Protein AF-A0A954D473-F1 (afdb_monomer_lite)

Secondary structure (DSSP, 8-state):
----------SS-----EEEEEEETTEEEEEEEEETTEEEEEEEEE-TTT--EEEEEETTTTEEE---TTSTT--------

pLDDT: mean 71.38, std 16.08, range [42.22, 91.06]

Sequence (81 aa):
YELVVDFETAAGGLQVDGPYTETHRGRRISEGQVHRDRPTGVWTFWSPEDGRVIGQFDYDRRRSCTEPPWFEGSAPEVQRR

Structure (mmCIF, N/CA/C/O backbone):
data_AF-A0A954D473-F1
#
_entry.id   AF-A0A954D473-F1
#
loop_
_atom_site.group_PDB
_atom_site.id
_atom_site.type_symbol
_atom_site.label_atom_id
_atom_site.label_alt_id
_atom_site.label_comp_id
_atom_site.label_asym_id
_atom_site.label_entity_id
_atom_site.label_seq_id
_atom_site.pdbx_PDB_ins_code
_atom_site.Cartn_x
_atom_site.Cartn_y
_atom_site.Cartn_z
_atom_site.occupancy
_atom_site.B_iso_or_equiv
_atom_site.auth_seq_id
_atom_site.auth_comp_id
_atom_site.auth_asym_id
_atom_site.auth_atom_id
_atom_site.pdbx_PDB_model_num
ATOM 1 N N . TYR A 1 1 ? -19.151 8.120 16.386 1.00 45.44 1 TYR A N 1
ATOM 2 C CA . TYR A 1 1 ? -18.049 7.570 15.571 1.00 45.44 1 TYR A CA 1
ATOM 3 C C . TYR A 1 1 ? -18.708 6.675 14.544 1.00 45.44 1 TYR A C 1
ATOM 5 O O . TYR A 1 1 ? -19.139 5.588 14.901 1.00 45.44 1 TYR A O 1
ATOM 13 N N . GLU A 1 2 ? -18.920 7.184 13.334 1.00 44.81 2 GLU A N 1
ATOM 14 C CA . GLU A 1 2 ? -19.613 6.461 12.264 1.00 44.81 2 GLU A CA 1
ATOM 15 C C . GLU A 1 2 ? -18.571 5.946 11.277 1.00 44.81 2 GLU A C 1
ATOM 17 O O . GLU A 1 2 ? -17.921 6.714 10.571 1.00 44.81 2 GLU A O 1
ATOM 22 N N . LEU A 1 3 ? -18.369 4.630 11.292 1.00 55.50 3 LEU A N 1
ATOM 23 C CA . LEU A 1 3 ? -17.708 3.913 10.213 1.00 55.50 3 LEU A CA 1
ATOM 24 C C . LEU A 1 3 ? -18.761 3.724 9.122 1.00 55.50 3 LEU A C 1
ATOM 26 O O . LEU A 1 3 ? -19.561 2.796 9.198 1.00 55.50 3 LEU A O 1
ATOM 30 N N . VAL A 1 4 ? -18.788 4.620 8.137 1.00 48.81 4 VAL A N 1
ATOM 31 C CA . VAL A 1 4 ? -19.567 4.394 6.915 1.00 48.81 4 VAL A CA 1
ATOM 32 C C . VAL A 1 4 ? -18.720 3.496 6.020 1.00 48.81 4 VAL A C 1
ATOM 34 O O . VAL A 1 4 ? -17.903 3.960 5.230 1.00 48.81 4 VAL A O 1
ATOM 37 N N . VAL A 1 5 ? -18.847 2.190 6.236 1.00 55.47 5 VAL A N 1
ATOM 38 C CA . VAL A 1 5 ? -18.418 1.174 5.278 1.00 55.47 5 VAL A CA 1
ATOM 39 C C . VAL A 1 5 ? -19.716 0.582 4.755 1.00 55.47 5 VAL A C 1
ATOM 41 O O . VAL A 1 5 ? -20.296 -0.294 5.392 1.00 55.47 5 VAL A O 1
ATOM 44 N N . ASP A 1 6 ? -20.231 1.129 3.657 1.00 49.59 6 ASP A N 1
ATOM 45 C CA . ASP A 1 6 ? -21.352 0.529 2.935 1.00 49.59 6 ASP A CA 1
ATOM 46 C C . ASP A 1 6 ? -20.852 -0.773 2.303 1.00 49.59 6 ASP A C 1
ATOM 48 O O . ASP A 1 6 ? -20.317 -0.803 1.196 1.00 49.59 6 ASP A O 1
ATOM 52 N N . PHE A 1 7 ? -20.957 -1.866 3.057 1.00 55.50 7 PHE A N 1
ATOM 53 C CA . PHE A 1 7 ? -20.879 -3.212 2.512 1.00 55.50 7 PHE A CA 1
ATOM 54 C C . PHE A 1 7 ? -22.304 -3.628 2.140 1.00 55.50 7 PHE A C 1
ATOM 56 O O . PHE A 1 7 ? -22.987 -4.347 2.871 1.00 55.50 7 PHE A O 1
ATOM 63 N N . GLU A 1 8 ? -22.800 -3.165 0.992 1.00 51.12 8 GLU A N 1
ATOM 64 C CA . GLU A 1 8 ? -23.990 -3.799 0.432 1.00 51.12 8 GLU A CA 1
ATOM 65 C C . GLU A 1 8 ? -23.634 -5.250 0.088 1.00 51.12 8 GLU A C 1
ATOM 67 O O . GLU A 1 8 ? -22.846 -5.566 -0.803 1.00 51.12 8 GLU A O 1
ATOM 72 N N . THR A 1 9 ? -24.172 -6.141 0.917 1.00 53.59 9 THR A N 1
ATOM 73 C CA . THR A 1 9 ? -23.946 -7.579 0.902 1.00 53.59 9 THR A CA 1
ATOM 74 C C . THR A 1 9 ? -24.627 -8.165 -0.328 1.00 53.59 9 THR A C 1
ATOM 76 O O . THR A 1 9 ? -25.794 -8.549 -0.285 1.00 53.59 9 THR A O 1
ATOM 79 N N . ALA A 1 10 ? -23.898 -8.260 -1.437 1.00 43.06 10 ALA A N 1
ATOM 80 C CA . ALA A 1 10 ? -24.283 -9.117 -2.546 1.00 43.06 10 ALA A CA 1
ATOM 81 C C . ALA A 1 10 ? -23.749 -10.531 -2.281 1.00 43.06 10 ALA A C 1
ATOM 83 O O . ALA A 1 10 ? -22.549 -10.802 -2.336 1.00 43.06 10 ALA A O 1
ATOM 84 N N . ALA A 1 11 ? -24.666 -11.439 -1.955 1.00 50.41 11 ALA A N 1
ATOM 85 C CA . ALA A 1 11 ? -24.423 -12.869 -1.880 1.00 50.41 11 ALA A CA 1
ATOM 86 C C . ALA A 1 11 ? -23.891 -13.390 -3.231 1.00 50.41 11 ALA A C 1
ATOM 88 O O . ALA A 1 11 ? -24.654 -13.620 -4.164 1.00 50.41 11 ALA A O 1
ATOM 89 N N . GLY A 1 12 ? -22.576 -13.571 -3.341 1.00 42.22 12 GLY A N 1
ATOM 90 C CA . GLY A 1 12 ? -21.935 -14.164 -4.512 1.00 42.22 12 GLY A CA 1
ATOM 91 C C . GLY A 1 12 ? -20.461 -13.800 -4.559 1.00 42.22 12 GLY A C 1
ATOM 92 O O . GLY A 1 12 ? -20.149 -12.669 -4.895 1.00 42.22 12 GLY A O 1
ATOM 93 N N . GLY A 1 13 ? -19.587 -14.748 -4.185 1.00 48.06 13 GLY A N 1
ATOM 94 C CA . GLY A 1 13 ? -18.115 -14.686 -4.253 1.00 48.06 13 GLY A CA 1
ATOM 95 C C . GLY A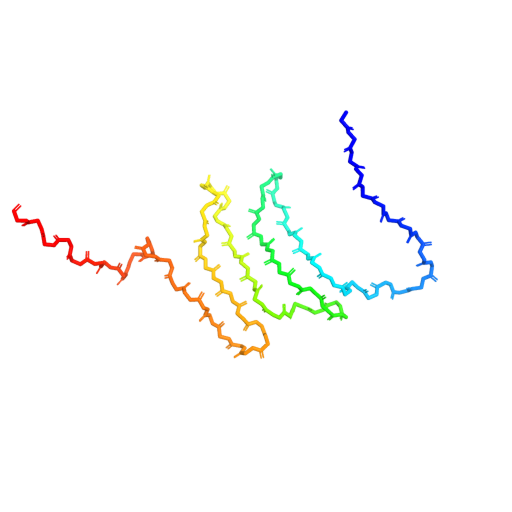 1 13 ? -17.536 -13.321 -4.620 1.00 48.06 13 GLY A C 1
ATOM 96 O O . GLY A 1 13 ? -17.228 -13.091 -5.788 1.00 48.06 13 GLY A O 1
ATOM 97 N N . LEU A 1 14 ? -17.446 -12.423 -3.635 1.00 51.44 14 LEU A N 1
ATOM 98 C CA . LEU A 1 14 ? -17.096 -11.024 -3.850 1.00 51.44 14 LEU A CA 1
ATOM 99 C C . LEU A 1 14 ? -15.643 -10.948 -4.332 1.00 51.44 14 LEU A C 1
ATOM 101 O O . LEU A 1 14 ? -14.704 -10.986 -3.538 1.00 51.44 14 LEU A O 1
ATOM 105 N N . GLN A 1 15 ? -15.449 -10.892 -5.651 1.00 53.94 15 GLN A N 1
ATOM 106 C CA . GLN A 1 15 ? -14.197 -10.410 -6.211 1.00 53.94 15 GLN A CA 1
ATOM 107 C C . GLN A 1 15 ? -14.042 -8.988 -5.687 1.00 53.94 15 GLN A C 1
ATOM 109 O O . GLN A 1 15 ? -14.803 -8.105 -6.056 1.00 53.94 15 GLN A O 1
ATOM 114 N N . VAL A 1 16 ? -13.097 -8.782 -4.775 1.00 57.91 16 VAL A N 1
ATOM 115 C CA . VAL A 1 16 ? -12.707 -7.439 -4.363 1.00 57.91 16 VAL A CA 1
ATOM 116 C C . VAL A 1 16 ? -11.938 -6.826 -5.531 1.00 57.91 16 VAL A C 1
ATOM 118 O O . VAL A 1 16 ? -10.738 -7.038 -5.695 1.00 57.91 16 VAL A O 1
ATOM 121 N N . AS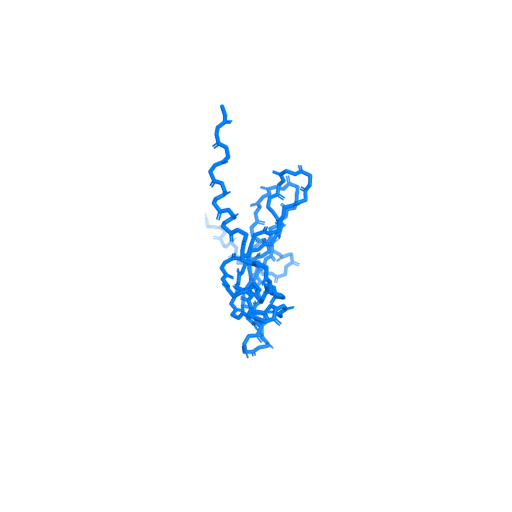P A 1 17 ? -12.661 -6.177 -6.437 1.00 66.62 17 ASP A N 1
ATOM 122 C CA . ASP A 1 17 ? -12.092 -5.239 -7.389 1.00 66.62 17 ASP A CA 1
ATOM 123 C C . ASP A 1 17 ? -12.231 -3.824 -6.828 1.00 66.62 17 ASP A C 1
ATOM 125 O O . ASP A 1 17 ? -13.329 -3.317 -6.626 1.00 66.62 17 ASP A O 1
ATOM 129 N N . GLY A 1 18 ? -11.105 -3.202 -6.482 1.00 75.44 18 GLY A N 1
ATOM 130 C CA . GLY A 1 18 ? -11.143 -1.871 -5.892 1.00 75.44 18 GLY A CA 1
ATOM 131 C C . GLY A 1 18 ? -9.929 -1.499 -5.050 1.00 75.44 18 GLY A C 1
ATOM 132 O O . GLY A 1 18 ? -8.969 -2.271 -4.948 1.00 75.44 18 GLY A O 1
ATOM 133 N N . PRO A 1 19 ? -9.948 -0.286 -4.472 1.00 82.31 19 PRO A N 1
ATOM 134 C CA . PRO A 1 19 ? -8.939 0.140 -3.518 1.00 82.31 19 PRO A CA 1
ATOM 135 C C . PRO A 1 19 ? -8.994 -0.754 -2.276 1.00 82.31 19 PRO A C 1
ATOM 137 O O . PRO A 1 19 ? -10.055 -0.996 -1.702 1.00 82.31 19 PRO A O 1
ATOM 140 N N . TYR A 1 20 ? -7.833 -1.238 -1.869 1.00 85.31 20 TYR A N 1
ATOM 141 C CA . TYR A 1 20 ? -7.631 -2.064 -0.695 1.00 85.31 20 TYR A CA 1
ATOM 142 C C . TYR A 1 20 ? -6.619 -1.381 0.212 1.00 85.31 20 TYR A C 1
ATOM 144 O O . TYR A 1 20 ? -5.546 -0.988 -0.242 1.00 85.31 20 TYR A O 1
ATOM 152 N N . THR A 1 21 ? -6.948 -1.278 1.495 1.00 86.56 21 THR A N 1
ATOM 153 C CA . THR A 1 21 ? -6.061 -0.717 2.513 1.00 86.56 21 THR A CA 1
ATOM 154 C C . THR A 1 21 ? -5.893 -1.737 3.626 1.00 86.56 21 THR A C 1
ATOM 156 O O . THR A 1 21 ? -6.844 -2.090 4.324 1.00 86.56 21 THR A O 1
ATOM 159 N N . GLU A 1 22 ? -4.664 -2.194 3.824 1.00 85.81 22 GLU A N 1
ATOM 160 C CA . GLU A 1 22 ? -4.291 -3.086 4.906 1.00 85.81 22 GLU A CA 1
ATOM 161 C C . GLU A 1 22 ? -3.805 -2.285 6.110 1.00 85.81 22 GLU A C 1
ATOM 163 O O . GLU A 1 22 ? -2.934 -1.410 6.028 1.00 85.81 22 GLU A O 1
ATOM 168 N N . THR A 1 23 ? -4.356 -2.623 7.268 1.00 86.56 23 THR A N 1
ATOM 169 C CA . THR A 1 23 ? -4.061 -1.941 8.522 1.00 86.56 23 THR A CA 1
ATOM 170 C C . THR A 1 23 ? -3.606 -2.965 9.555 1.00 86.56 23 THR A C 1
ATOM 172 O O . THR A 1 23 ? -4.321 -3.918 9.852 1.00 86.56 23 THR A O 1
ATOM 175 N N . HIS A 1 24 ? -2.436 -2.755 10.152 1.00 82.31 24 HIS A N 1
ATOM 176 C CA . HIS A 1 24 ? -1.910 -3.566 11.243 1.00 82.31 24 HIS A CA 1
ATOM 177 C C . HIS A 1 24 ? -1.942 -2.766 12.544 1.00 82.31 24 HIS A C 1
ATOM 179 O O . HIS A 1 24 ? -1.362 -1.686 12.637 1.00 82.31 24 HIS A O 1
ATOM 185 N N . ARG A 1 25 ? -2.633 -3.287 13.569 1.00 80.44 25 ARG A N 1
ATOM 186 C CA . ARG A 1 25 ? -2.780 -2.629 14.887 1.00 80.44 25 ARG A CA 1
ATOM 187 C C . ARG A 1 25 ? -3.302 -1.181 14.801 1.00 80.44 25 ARG A C 1
ATOM 189 O O . ARG A 1 25 ? -2.859 -0.310 15.543 1.00 80.44 25 ARG A O 1
ATOM 196 N N . GLY A 1 26 ? -4.224 -0.917 13.873 1.00 82.31 26 GLY A N 1
ATOM 197 C CA . GLY A 1 26 ? -4.794 0.420 13.651 1.00 82.31 26 GLY A CA 1
ATOM 198 C C . GLY A 1 26 ? -3.902 1.379 12.851 1.00 82.31 26 GLY A C 1
ATOM 199 O O . GLY A 1 26 ? -4.264 2.539 12.684 1.00 82.31 26 GLY A O 1
ATOM 200 N N . ARG A 1 27 ? -2.753 0.917 12.339 1.00 79.31 27 ARG A N 1
ATOM 201 C CA . ARG A 1 27 ? -1.861 1.687 11.462 1.00 79.31 27 ARG A CA 1
ATOM 202 C C . ARG A 1 27 ? -1.855 1.097 10.059 1.00 79.31 27 ARG A C 1
ATOM 204 O O . ARG A 1 27 ? -1.710 -0.112 9.908 1.00 79.31 27 ARG A O 1
ATOM 211 N N . ARG A 1 28 ? -2.002 1.937 9.035 1.00 83.62 28 ARG A N 1
ATOM 212 C CA . ARG A 1 28 ? -1.885 1.505 7.634 1.00 83.62 28 ARG A CA 1
ATOM 213 C C . ARG A 1 28 ? -0.481 0.958 7.379 1.00 83.62 28 ARG A C 1
ATOM 215 O O . ARG A 1 28 ? 0.497 1.614 7.736 1.00 83.62 28 ARG A O 1
ATOM 222 N N . ILE A 1 29 ? -0.400 -0.232 6.798 1.00 87.88 29 ILE A N 1
ATOM 223 C CA . ILE A 1 29 ? 0.869 -0.883 6.443 1.00 87.88 29 ILE A CA 1
ATOM 224 C C . ILE A 1 29 ? 0.989 -1.126 4.945 1.00 87.88 29 ILE A C 1
ATOM 226 O O . ILE A 1 29 ? 2.103 -1.086 4.426 1.00 87.88 29 ILE A O 1
ATOM 230 N N . SER A 1 30 ? -0.130 -1.294 4.240 1.00 88.06 30 SER A N 1
ATOM 231 C CA . SER A 1 30 ? -0.140 -1.380 2.786 1.00 88.06 30 SER A CA 1
ATOM 232 C C . SER A 1 30 ? -1.446 -0.847 2.195 1.00 88.06 30 SER A C 1
ATOM 234 O O . SER A 1 30 ? -2.482 -0.822 2.856 1.00 88.06 30 SER A O 1
ATOM 236 N N . GLU A 1 31 ? -1.390 -0.325 0.977 1.00 91.06 31 GLU A N 1
ATOM 237 C CA . GLU A 1 31 ? -2.557 0.139 0.224 1.00 91.06 31 GLU A CA 1
ATOM 238 C C . GLU A 1 31 ? -2.280 -0.050 -1.250 1.00 91.06 31 GLU A C 1
ATOM 240 O O . GLU A 1 31 ? -1.171 0.207 -1.721 1.00 91.06 31 GLU A O 1
ATOM 245 N N . GLY A 1 32 ? -3.293 -0.463 -1.986 1.00 89.00 32 GLY A N 1
ATOM 246 C CA . GLY A 1 32 ? -3.186 -0.630 -3.417 1.00 89.00 32 GLY A CA 1
ATOM 247 C C . GLY A 1 32 ? -4.524 -0.992 -4.013 1.00 89.00 32 GLY A C 1
ATOM 248 O O . GLY A 1 32 ? -5.573 -0.794 -3.405 1.00 89.00 32 GLY A O 1
ATOM 249 N N . GLN A 1 33 ? -4.491 -1.526 -5.225 1.00 87.62 33 GLN A N 1
ATOM 250 C CA . GLN A 1 33 ? -5.684 -2.061 -5.857 1.00 87.62 33 GLN A CA 1
ATOM 251 C C . GLN A 1 33 ? -5.650 -3.581 -5.782 1.00 87.62 33 GLN A C 1
ATOM 253 O O . GLN A 1 33 ? -4.613 -4.207 -6.001 1.00 87.62 33 GLN A O 1
ATOM 258 N N . VAL A 1 34 ? -6.790 -4.186 -5.484 1.00 85.38 34 VAL A N 1
ATOM 259 C CA . VAL A 1 34 ? -6.990 -5.626 -5.644 1.00 85.38 34 VAL A CA 1
ATOM 260 C C . VAL A 1 34 ? -7.933 -5.813 -6.818 1.00 85.38 34 VAL A C 1
ATOM 262 O O . VAL A 1 34 ? -8.844 -5.017 -7.027 1.00 85.38 34 VAL A O 1
ATOM 265 N N . HIS A 1 35 ? -7.673 -6.825 -7.635 1.00 83.69 35 HIS A N 1
ATOM 266 C CA . HIS A 1 35 ? -8.567 -7.245 -8.697 1.00 83.69 35 HIS A CA 1
ATOM 267 C C . HIS A 1 35 ? -8.646 -8.765 -8.696 1.00 83.69 35 HIS A C 1
ATOM 269 O O . HIS A 1 35 ? -7.631 -9.449 -8.845 1.00 83.69 35 HIS A O 1
ATOM 275 N N . ARG A 1 36 ? -9.861 -9.303 -8.531 1.00 81.62 36 ARG A N 1
ATOM 276 C CA . ARG A 1 36 ? -10.114 -10.752 -8.450 1.00 81.62 36 ARG A CA 1
ATOM 277 C C . ARG A 1 36 ? -9.256 -11.456 -7.396 1.00 81.62 36 ARG A C 1
ATOM 279 O O . ARG A 1 36 ? -8.625 -12.467 -7.702 1.00 81.62 36 ARG A O 1
ATOM 286 N N . ASP A 1 37 ? -9.220 -10.904 -6.184 1.00 78.25 37 ASP A N 1
ATOM 287 C CA . ASP A 1 37 ? -8.449 -11.457 -5.057 1.00 78.25 37 ASP A CA 1
ATOM 288 C C . ASP A 1 37 ? -6.918 -11.416 -5.257 1.00 78.25 37 ASP A C 1
ATOM 290 O O . ASP A 1 37 ? -6.156 -12.027 -4.514 1.00 78.25 37 ASP A O 1
ATOM 294 N N . ARG A 1 38 ? -6.428 -10.691 -6.274 1.00 81.06 38 ARG A N 1
ATOM 295 C CA . ARG A 1 38 ? -4.993 -10.522 -6.530 1.00 81.06 38 ARG A CA 1
ATOM 296 C C . ARG A 1 38 ? -4.581 -9.055 -6.448 1.00 81.06 38 ARG A C 1
ATOM 298 O O . ARG A 1 38 ? -5.272 -8.211 -7.021 1.00 81.06 38 ARG A O 1
ATOM 305 N N . PRO A 1 39 ? -3.450 -8.737 -5.796 1.00 83.12 39 PRO A N 1
ATOM 306 C CA . PRO A 1 39 ? -2.905 -7.387 -5.802 1.00 83.12 39 PRO A CA 1
ATOM 307 C C . PRO A 1 39 ? -2.547 -6.974 -7.235 1.00 83.12 39 PRO A C 1
ATOM 309 O O . PRO A 1 39 ? -1.883 -7.715 -7.962 1.00 83.12 39 PRO A O 1
ATOM 312 N N . THR A 1 40 ? -3.016 -5.799 -7.643 1.00 86.12 40 THR A N 1
ATOM 313 C CA . THR A 1 40 ? -2.774 -5.197 -8.954 1.00 86.12 40 THR A CA 1
ATOM 314 C C . THR A 1 40 ? -2.399 -3.721 -8.824 1.00 86.12 40 THR A C 1
ATOM 316 O O . THR A 1 40 ? -2.669 -3.079 -7.807 1.00 86.12 40 THR A O 1
ATOM 319 N N . GLY A 1 41 ? -1.768 -3.177 -9.862 1.00 86.38 41 GLY A N 1
ATOM 320 C CA . GLY A 1 41 ? -1.332 -1.786 -9.892 1.00 86.38 41 GLY A CA 1
ATOM 321 C C . GLY A 1 41 ? -0.239 -1.482 -8.868 1.00 86.38 41 GLY A C 1
ATOM 322 O O . GLY A 1 41 ? 0.536 -2.355 -8.475 1.00 86.38 41 GLY A O 1
ATOM 323 N N . VAL A 1 42 ? -0.161 -0.219 -8.456 1.00 89.12 42 VAL A N 1
ATOM 324 C CA . VAL A 1 42 ? 0.873 0.260 -7.535 1.00 89.12 42 VAL A CA 1
ATOM 325 C C . VAL A 1 42 ? 0.405 0.093 -6.097 1.00 89.12 42 VAL A C 1
ATOM 327 O O . VAL A 1 42 ? -0.623 0.632 -5.698 1.00 89.12 42 VAL A O 1
ATOM 330 N N . TRP A 1 43 ? 1.191 -0.646 -5.329 1.00 90.75 43 TRP A N 1
ATOM 331 C CA . TRP A 1 43 ? 1.017 -0.854 -3.903 1.00 90.75 43 TRP A CA 1
ATOM 332 C C . TRP A 1 43 ? 2.006 -0.001 -3.137 1.00 90.75 43 TRP A C 1
ATOM 334 O O . TRP A 1 43 ? 3.199 -0.042 -3.417 1.00 90.75 43 TRP A O 1
ATOM 344 N N . THR A 1 44 ? 1.520 0.754 -2.165 1.00 89.56 44 THR A N 1
ATOM 345 C CA . THR A 1 44 ? 2.340 1.564 -1.269 1.00 89.56 44 THR A CA 1
ATOM 346 C C . THR A 1 44 ? 2.449 0.869 0.072 1.00 89.56 44 THR A C 1
ATOM 348 O O . THR A 1 44 ? 1.439 0.463 0.637 1.00 89.56 44 THR A O 1
ATOM 351 N N . PHE A 1 45 ? 3.668 0.745 0.590 1.00 88.50 45 PHE A N 1
ATOM 352 C CA . PHE A 1 45 ? 3.943 0.148 1.892 1.00 88.50 45 PHE A CA 1
ATOM 353 C C . PHE A 1 45 ? 4.399 1.222 2.869 1.00 88.50 45 PHE A C 1
ATOM 355 O O . PHE A 1 45 ? 5.202 2.088 2.512 1.00 88.50 45 PHE A O 1
ATOM 362 N N . TRP A 1 46 ? 3.939 1.148 4.116 1.00 86.88 46 TRP A N 1
ATOM 363 C CA . TRP A 1 46 ? 4.318 2.080 5.178 1.00 86.88 46 TRP A CA 1
ATOM 364 C C . TRP A 1 46 ? 4.989 1.378 6.353 1.00 86.88 46 TRP A C 1
ATOM 366 O O . TRP A 1 46 ? 4.645 0.254 6.710 1.00 86.88 46 TRP A O 1
ATOM 376 N N . SER A 1 47 ? 5.928 2.082 6.989 1.00 84.81 47 SER A N 1
ATOM 377 C CA . SER A 1 47 ? 6.544 1.664 8.242 1.00 84.81 47 SER A CA 1
ATOM 378 C C . SER A 1 47 ? 5.472 1.638 9.331 1.00 84.81 47 SER A C 1
ATOM 380 O O . SER A 1 47 ? 4.838 2.670 9.581 1.00 84.81 47 SER A O 1
ATOM 382 N N . PRO A 1 48 ? 5.282 0.505 10.025 1.00 79.56 48 PRO A N 1
ATOM 383 C CA . PRO A 1 48 ? 4.369 0.439 11.156 1.00 79.56 48 PRO A CA 1
ATOM 384 C C . PRO A 1 48 ? 4.859 1.272 12.348 1.00 79.56 48 PRO A C 1
ATOM 386 O O . PRO A 1 48 ? 4.059 1.544 13.241 1.00 79.56 48 PRO A O 1
ATOM 389 N N . GLU A 1 49 ? 6.130 1.685 12.377 1.00 81.44 49 GLU A N 1
ATOM 390 C CA . GLU A 1 49 ? 6.745 2.459 13.463 1.00 81.44 49 GLU A CA 1
ATOM 391 C C . GLU A 1 49 ? 6.485 3.965 13.299 1.00 81.44 49 GLU A C 1
ATOM 393 O O . GLU A 1 49 ? 5.918 4.591 14.200 1.00 81.44 49 GLU A O 1
ATOM 398 N N . ASP A 1 50 ? 6.784 4.512 12.115 1.00 81.62 50 ASP A N 1
ATOM 399 C CA . ASP A 1 50 ? 6.739 5.958 11.826 1.00 81.62 50 ASP A CA 1
ATOM 400 C C . ASP A 1 50 ? 5.624 6.380 10.854 1.00 81.62 50 ASP A C 1
ATOM 402 O O . ASP A 1 50 ? 5.426 7.571 10.612 1.00 81.62 50 ASP A O 1
ATOM 406 N N . GLY A 1 51 ? 4.924 5.430 1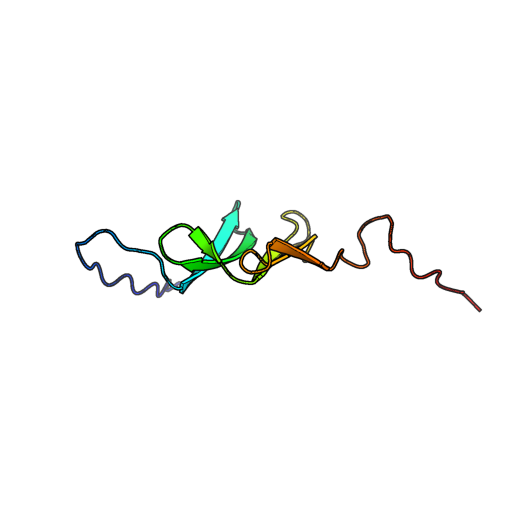0.224 1.00 80.12 51 GLY A N 1
ATOM 407 C CA . GLY A 1 51 ? 3.909 5.710 9.198 1.00 80.12 51 GLY A CA 1
ATOM 408 C C . GLY A 1 51 ? 4.471 6.273 7.885 1.00 80.12 51 GLY A C 1
ATOM 409 O O . GLY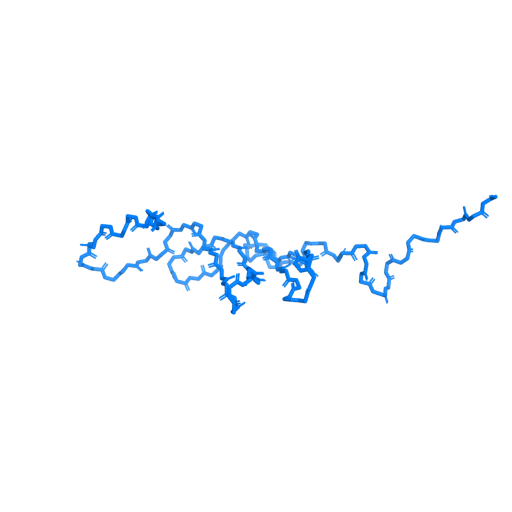 A 1 51 ? 3.713 6.787 7.060 1.00 80.12 51 GLY A O 1
ATOM 410 N N . ARG A 1 52 ? 5.793 6.208 7.686 1.00 82.88 52 ARG A N 1
ATOM 411 C CA . ARG A 1 52 ? 6.490 6.665 6.470 1.00 82.88 52 ARG A CA 1
ATOM 412 C C . ARG A 1 52 ? 6.436 5.612 5.372 1.00 82.88 52 ARG A C 1
ATOM 414 O O . ARG A 1 52 ? 6.488 4.430 5.676 1.00 82.88 52 ARG A O 1
ATOM 421 N N . VAL A 1 53 ? 6.385 6.026 4.108 1.00 84.38 53 VAL A N 1
ATOM 422 C CA . VAL A 1 53 ? 6.380 5.100 2.960 1.00 84.38 53 VAL A CA 1
ATOM 423 C C . VAL A 1 53 ? 7.716 4.353 2.870 1.00 84.38 53 VAL A C 1
ATOM 425 O O . VAL A 1 53 ? 8.740 4.938 2.554 1.00 84.38 53 VAL A O 1
ATOM 428 N N . ILE A 1 54 ? 7.741 3.055 3.134 1.00 84.88 54 ILE A N 1
ATOM 429 C CA . ILE A 1 54 ? 8.972 2.252 3.032 1.00 84.88 54 ILE A CA 1
ATOM 430 C C . ILE A 1 54 ? 9.241 1.759 1.610 1.00 84.88 54 ILE A C 1
ATOM 432 O O . ILE A 1 54 ? 10.338 1.295 1.321 1.00 84.88 54 ILE A O 1
ATOM 436 N N . GLY A 1 55 ? 8.271 1.895 0.710 1.00 86.56 55 GLY A N 1
ATOM 437 C CA . GLY A 1 55 ? 8.453 1.608 -0.705 1.00 86.56 55 GLY A CA 1
ATOM 438 C C . GLY A 1 55 ? 7.127 1.521 -1.439 1.00 86.56 55 GLY A C 1
ATOM 439 O O . GLY A 1 55 ? 6.058 1.519 -0.820 1.00 86.56 55 GLY A O 1
ATOM 440 N N . GLN A 1 56 ? 7.202 1.442 -2.764 1.00 88.31 56 GLN A N 1
ATOM 441 C CA . GLN A 1 56 ? 6.059 1.088 -3.596 1.00 88.31 56 GLN A CA 1
ATOM 442 C C . GLN A 1 56 ? 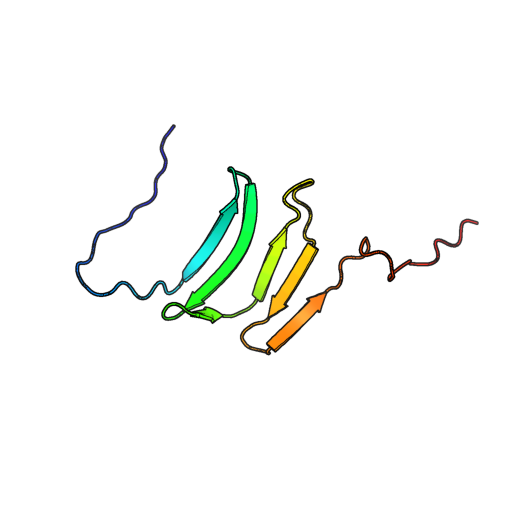6.411 -0.083 -4.515 1.00 88.31 56 GLN A C 1
ATOM 444 O O . GLN A 1 56 ? 7.553 -0.240 -4.954 1.00 88.31 56 GLN A O 1
ATOM 449 N N . PHE A 1 57 ? 5.428 -0.921 -4.818 1.00 88.31 57 PHE A N 1
ATOM 450 C CA . PHE A 1 57 ? 5.574 -2.058 -5.715 1.00 88.31 57 PHE A CA 1
ATOM 451 C C . PHE A 1 57 ? 4.468 -2.045 -6.761 1.00 88.31 57 PHE A C 1
ATOM 453 O O . PHE A 1 57 ? 3.289 -2.070 -6.434 1.00 88.31 57 PHE A O 1
ATOM 460 N N . ASP A 1 58 ? 4.848 -2.007 -8.030 1.00 89.12 58 ASP A N 1
ATOM 461 C CA . ASP A 1 58 ? 3.931 -2.114 -9.156 1.00 89.12 58 ASP A CA 1
ATOM 462 C C . ASP A 1 58 ? 3.755 -3.604 -9.489 1.00 89.12 58 ASP A C 1
ATOM 464 O O . ASP A 1 58 ? 4.655 -4.237 -10.048 1.00 89.12 58 ASP A O 1
ATOM 468 N N . TYR A 1 59 ? 2.615 -4.176 -9.097 1.00 84.94 59 TYR A N 1
ATOM 469 C CA . TYR A 1 59 ? 2.265 -5.577 -9.349 1.00 84.94 59 TYR A CA 1
ATOM 470 C C . TYR A 1 59 ? 1.916 -5.841 -10.815 1.00 84.94 59 TYR A C 1
ATOM 472 O O . TYR A 1 59 ? 2.138 -6.955 -11.294 1.00 84.94 59 TYR A O 1
ATOM 480 N N . ASP A 1 60 ? 1.425 -4.828 -11.532 1.00 85.06 60 ASP A N 1
ATOM 481 C CA . ASP A 1 60 ? 1.122 -4.922 -12.963 1.00 85.06 60 ASP A CA 1
ATOM 482 C C . ASP A 1 60 ? 2.421 -5.034 -13.772 1.00 85.06 60 ASP A C 1
ATOM 484 O O . ASP A 1 60 ? 2.610 -5.951 -14.573 1.00 85.06 60 ASP A O 1
ATOM 488 N N . ARG A 1 61 ? 3.389 -4.165 -13.460 1.00 82.25 61 ARG A N 1
ATOM 489 C CA . ARG A 1 61 ? 4.702 -4.132 -14.121 1.00 82.25 61 ARG A CA 1
ATOM 490 C C . ARG A 1 61 ? 5.775 -4.983 -13.442 1.00 82.25 61 ARG A C 1
ATOM 492 O O . ARG A 1 61 ? 6.918 -4.973 -13.897 1.00 82.25 61 ARG A O 1
ATOM 499 N N . ARG A 1 62 ? 5.427 -5.691 -12.360 1.00 82.19 62 ARG A N 1
ATOM 500 C CA . ARG A 1 62 ? 6.326 -6.493 -11.504 1.00 82.19 62 ARG A CA 1
ATOM 501 C C . ARG A 1 62 ? 7.651 -5.792 -11.189 1.00 82.19 62 ARG A C 1
ATOM 503 O O . ARG A 1 62 ? 8.725 -6.367 -11.359 1.00 82.19 62 ARG A O 1
ATOM 510 N N . ARG A 1 63 ? 7.579 -4.540 -10.742 1.00 81.12 63 ARG A N 1
ATOM 511 C CA . ARG A 1 63 ? 8.755 -3.718 -10.415 1.00 81.12 63 ARG A CA 1
ATOM 512 C C . ARG A 1 63 ? 8.550 -2.985 -9.102 1.00 81.12 63 ARG A C 1
ATOM 514 O O . ARG A 1 63 ? 7.485 -2.422 -8.867 1.00 81.12 63 ARG A O 1
ATOM 521 N N . SER A 1 64 ? 9.589 -2.914 -8.280 1.00 76.38 64 SER A N 1
ATOM 522 C CA . SER A 1 64 ? 9.624 -1.937 -7.197 1.00 76.38 64 SER A CA 1
ATOM 523 C C . SER A 1 64 ? 9.751 -0.539 -7.806 1.00 76.38 64 SER A C 1
ATOM 525 O O . SER A 1 64 ? 10.578 -0.283 -8.686 1.00 76.38 64 SER A O 1
ATOM 527 N N . CYS A 1 65 ? 8.872 0.363 -7.388 1.00 62.41 65 CYS A N 1
ATOM 528 C CA . CYS A 1 65 ? 8.919 1.765 -7.756 1.00 62.41 65 CYS A CA 1
ATOM 529 C C . CYS A 1 65 ? 9.349 2.515 -6.497 1.00 62.41 65 CYS A C 1
ATOM 531 O O . CYS A 1 65 ? 8.610 2.572 -5.524 1.00 62.41 65 CYS A O 1
ATOM 533 N N . THR A 1 66 ? 10.563 3.056 -6.516 1.00 62.84 66 THR A N 1
ATOM 534 C CA . THR A 1 66 ? 11.127 3.899 -5.454 1.00 62.84 66 THR A CA 1
ATOM 535 C C . THR A 1 66 ? 11.609 3.151 -4.212 1.00 62.84 66 THR A C 1
ATOM 537 O O . THR A 1 66 ? 10.842 2.745 -3.340 1.00 62.84 66 THR A O 1
ATOM 540 N N . GLU A 1 67 ? 12.934 3.083 -4.101 1.00 61.25 67 GLU A N 1
ATOM 541 C CA . GLU A 1 67 ? 13.611 3.033 -2.811 1.00 61.25 67 GLU A CA 1
ATOM 542 C C . GLU A 1 67 ? 13.437 4.403 -2.139 1.00 61.25 67 GLU A C 1
ATOM 544 O O . GLU A 1 67 ? 13.713 5.434 -2.766 1.00 61.25 67 GLU A O 1
ATOM 549 N N . PRO A 1 68 ? 12.922 4.467 -0.903 1.00 62.56 68 PRO A N 1
ATOM 550 C CA . PRO A 1 68 ? 12.784 5.737 -0.218 1.00 62.56 68 PRO A CA 1
ATOM 551 C C . PRO A 1 68 ? 14.154 6.399 -0.023 1.00 62.56 68 PRO A C 1
ATOM 553 O O . PRO A 1 68 ? 15.119 5.705 0.294 1.00 62.56 68 PRO A O 1
ATOM 556 N N . PRO A 1 69 ? 14.252 7.737 -0.090 1.00 58.28 69 PRO A N 1
ATOM 557 C CA . PRO A 1 69 ? 15.517 8.454 0.110 1.00 58.28 69 PRO A CA 1
ATOM 558 C C . PRO A 1 69 ? 16.098 8.318 1.534 1.00 58.28 69 PRO A C 1
ATOM 560 O O . PRO A 1 69 ? 17.175 8.830 1.811 1.00 58.28 69 PRO A O 1
ATOM 563 N N . TRP A 1 70 ? 15.386 7.651 2.448 1.00 61.12 70 TRP A N 1
ATOM 564 C CA . TRP A 1 70 ? 15.833 7.299 3.801 1.00 61.12 70 TRP A CA 1
ATOM 565 C C . TRP A 1 70 ? 16.258 5.831 3.957 1.00 61.12 70 TRP A C 1
ATOM 567 O O . TRP A 1 70 ? 16.650 5.442 5.053 1.00 61.12 70 TRP A O 1
ATOM 577 N N . PHE A 1 71 ? 16.162 5.004 2.909 1.00 60.19 71 PHE A N 1
ATOM 578 C CA . PHE A 1 71 ? 16.695 3.641 2.913 1.00 60.19 71 PHE A CA 1
ATOM 579 C C . PHE A 1 71 ? 18.225 3.732 2.767 1.00 60.19 71 PHE A C 1
ATOM 581 O O . PHE A 1 71 ? 18.719 4.376 1.839 1.00 60.19 71 PHE A O 1
ATOM 588 N N . GLU A 1 72 ? 18.952 3.174 3.741 1.00 53.44 72 GLU A N 1
ATOM 589 C CA . GLU A 1 72 ? 20.378 3.377 4.072 1.00 53.44 72 GLU A CA 1
ATOM 590 C C . GLU A 1 72 ? 21.357 2.877 2.984 1.00 53.44 72 GLU A C 1
ATOM 592 O O . GLU A 1 72 ? 22.152 1.962 3.167 1.00 53.44 72 GLU A O 1
ATOM 597 N N . GLY A 1 73 ? 21.267 3.496 1.811 1.00 56.94 73 GLY A N 1
ATOM 598 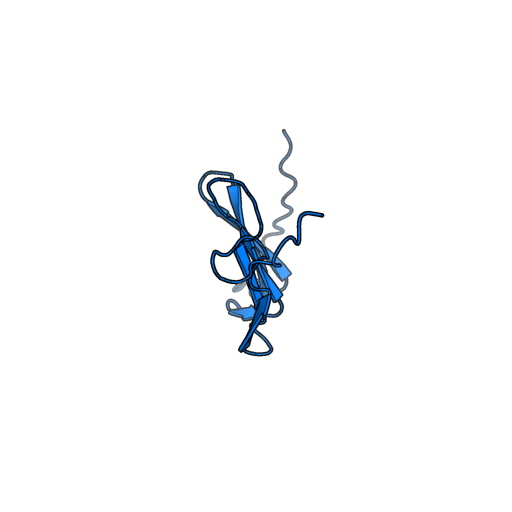C CA . GLY A 1 73 ? 22.061 3.233 0.611 1.00 56.94 73 GLY A CA 1
ATOM 599 C C . GLY A 1 73 ? 21.868 4.293 -0.482 1.00 56.94 73 GLY A C 1
ATOM 600 O O . GLY A 1 73 ? 22.706 4.413 -1.368 1.00 56.94 73 GLY A O 1
ATOM 601 N N . SER A 1 74 ? 20.823 5.123 -0.388 1.00 52.62 74 SER A N 1
ATOM 602 C CA . SER A 1 74 ? 20.609 6.297 -1.244 1.00 52.62 74 SER A CA 1
ATOM 603 C C . SER A 1 74 ? 20.895 7.588 -0.476 1.00 52.62 74 SER A C 1
ATOM 605 O O . SER A 1 74 ? 20.006 8.403 -0.247 1.00 52.62 74 SER A O 1
ATOM 607 N N . ALA A 1 75 ? 22.139 7.784 -0.042 1.00 46.97 75 ALA A N 1
ATOM 608 C CA . ALA A 1 75 ? 22.572 9.097 0.415 1.00 46.97 75 ALA A CA 1
ATOM 609 C C . ALA A 1 75 ? 22.639 10.040 -0.802 1.00 46.97 75 ALA A C 1
ATOM 611 O O . ALA A 1 75 ? 23.476 9.811 -1.678 1.00 46.97 75 ALA A O 1
ATOM 612 N N . PRO A 1 76 ? 21.858 11.136 -0.895 1.00 52.53 76 PRO A N 1
ATOM 613 C CA . PRO A 1 76 ? 22.438 12.308 -1.513 1.00 52.53 76 PRO A CA 1
ATOM 614 C C . PRO A 1 76 ? 23.591 12.703 -0.590 1.00 52.53 76 PRO A C 1
ATOM 616 O O . PRO A 1 76 ? 23.379 12.990 0.590 1.00 52.53 76 PRO A O 1
ATOM 619 N N . GLU A 1 77 ? 24.817 12.657 -1.103 1.00 51.47 77 GLU A N 1
ATOM 620 C CA . GLU A 1 77 ? 25.935 13.366 -0.498 1.00 51.47 77 GLU A CA 1
ATOM 621 C C . GLU A 1 77 ? 25.479 14.818 -0.321 1.00 51.47 77 GLU A C 1
ATOM 623 O O . GLU A 1 77 ? 25.445 15.613 -1.260 1.00 51.47 77 GLU A O 1
ATOM 628 N N . VAL A 1 78 ? 25.019 15.144 0.887 1.00 51.97 78 VAL A N 1
ATOM 629 C CA . VAL A 1 78 ? 24.771 16.512 1.306 1.00 51.97 78 VAL A CA 1
ATOM 630 C C . VAL A 1 78 ? 26.160 17.136 1.363 1.00 51.97 78 VAL A C 1
ATOM 632 O O . VAL A 1 78 ? 26.879 17.040 2.356 1.00 51.97 78 VAL A O 1
ATOM 635 N N . GLN A 1 79 ? 26.579 17.732 0.246 1.00 48.50 79 GLN A N 1
ATOM 636 C CA . GLN A 1 79 ? 27.687 18.671 0.237 1.00 48.50 79 GLN A CA 1
ATOM 637 C C . GLN A 1 79 ? 27.267 19.843 1.121 1.00 48.50 79 GLN A C 1
ATOM 639 O O . GLN A 1 79 ? 26.573 20.766 0.695 1.00 48.50 79 GLN A O 1
ATOM 644 N N . ARG A 1 80 ? 27.643 19.767 2.399 1.00 44.97 80 ARG A N 1
ATOM 645 C CA . ARG A 1 80 ? 27.645 20.924 3.287 1.00 44.97 80 ARG A CA 1
ATOM 646 C C . ARG A 1 80 ? 28.744 21.856 2.788 1.00 44.97 80 ARG A C 1
ATOM 648 O O . ARG A 1 80 ? 29.908 21.461 2.752 1.00 44.97 80 ARG A O 1
ATOM 655 N N . ARG A 1 81 ? 28.346 23.052 2.368 1.00 52.03 81 ARG A N 1
ATOM 656 C CA . ARG A 1 81 ? 29.236 24.169 2.053 1.00 52.03 81 ARG A CA 1
ATOM 657 C C . ARG A 1 81 ? 29.256 25.153 3.210 1.00 52.03 81 ARG A C 1
ATOM 659 O O . ARG A 1 81 ? 28.204 25.266 3.879 1.00 52.03 81 ARG A O 1
#

Foldseek 3Di:
DDDPPPPPDDPDQDQQFAWDFDADPNATAKIAGGGRNHGAAKMWGADPVPRHTCWIAHPPVRDTDDRDCPPPPNDPPPPDD

Radius of gyration: 17.15 Å; chains: 1; bounding box: 54×39×30 Å